Protein AF-A0A968Z7A0-F1 (afdb_monomer_lite)

Sequence (85 aa):
MTYLILLAIGFAMLLASIRIREEVLVIATTVTGLVFLVWGFALTPASLQLIVEVPLVIVAFPVCIRCLVVSKVSDLLSKADLMQK

Secondary structure (DSSP, 8-state):
-HHHHHHHHHHHHHHHHHH---HHHHHHHHHHHHHHHHHHHHTS-HHHHHHHHHHHHHHHHHHHHHHHHHHHHHHHHHHHHHH--

Foldseek 3Di:
DVLVVLQVVLLVLLVVLVVDPDLVSSVVSNVVSVVSNVVSLVPDPPVCNVVSVVVVVVSVVVSVVVNVVSVVVVVVVVVVVVVVD

Structure (mmCIF, N/CA/C/O backbone):
data_AF-A0A968Z7A0-F1
#
_entry.id   AF-A0A968Z7A0-F1
#
loop_
_atom_site.group_PDB
_atom_site.id
_atom_site.type_symbol
_atom_site.label_atom_id
_atom_site.label_alt_id
_atom_site.label_comp_id
_atom_site.label_asym_id
_atom_site.label_entity_id
_atom_site.label_seq_id
_atom_site.pdbx_PDB_ins_code
_atom_site.Cartn_x
_atom_site.Cartn_y
_atom_site.Cartn_z
_atom_site.occupancy
_atom_site.B_iso_or_equiv
_atom_site.auth_seq_id
_atom_site.auth_comp_id
_atom_site.auth_asym_id
_atom_site.auth_atom_id
_atom_site.pdbx_PDB_model_num
ATOM 1 N N . MET A 1 1 ? 4.076 7.208 -18.914 1.00 61.34 1 MET A N 1
ATOM 2 C CA . MET A 1 1 ? 3.811 8.196 -17.842 1.00 61.34 1 MET A CA 1
ATOM 3 C C . MET A 1 1 ? 2.582 7.834 -17.016 1.00 61.34 1 MET A C 1
ATOM 5 O O . MET A 1 1 ? 2.636 7.931 -15.801 1.00 61.34 1 MET A O 1
ATOM 9 N N . THR A 1 2 ? 1.509 7.342 -17.637 1.00 74.25 2 THR A N 1
ATOM 10 C CA . THR A 1 2 ? 0.277 6.880 -16.968 1.00 74.25 2 THR A CA 1
ATOM 11 C C . THR A 1 2 ? 0.494 5.778 -15.924 1.00 74.25 2 THR A C 1
ATOM 13 O O . THR A 1 2 ? -0.166 5.793 -14.892 1.00 74.25 2 THR A O 1
ATOM 16 N N . TYR A 1 3 ? 1.454 4.871 -16.138 1.00 72.25 3 TYR A N 1
ATOM 17 C CA . TYR A 1 3 ? 1.769 3.795 -15.189 1.00 72.25 3 TYR A CA 1
ATOM 18 C C . TYR A 1 3 ? 2.241 4.320 -13.820 1.00 72.25 3 TYR A C 1
ATOM 20 O O . TYR A 1 3 ? 1.785 3.821 -12.800 1.00 72.25 3 TYR A O 1
ATOM 28 N N . LEU A 1 4 ? 3.063 5.379 -13.775 1.00 70.62 4 LEU A N 1
ATOM 29 C CA . LEU A 1 4 ? 3.497 6.002 -12.512 1.00 70.62 4 LEU A CA 1
ATOM 30 C C . LEU A 1 4 ? 2.323 6.614 -11.744 1.00 70.62 4 LEU A C 1
ATOM 32 O O . LEU A 1 4 ? 2.296 6.559 -10.520 1.00 70.62 4 LEU A O 1
ATOM 36 N N . ILE A 1 5 ? 1.350 7.177 -12.464 1.00 77.44 5 ILE A N 1
ATOM 37 C CA . ILE A 1 5 ? 0.166 7.808 -11.872 1.00 77.44 5 ILE A CA 1
ATOM 38 C C . ILE A 1 5 ? -0.741 6.741 -11.247 1.00 77.44 5 ILE A C 1
ATOM 40 O O . ILE A 1 5 ? -1.152 6.892 -10.102 1.00 77.44 5 ILE A O 1
ATOM 44 N N . LEU A 1 6 ? -0.997 5.638 -11.961 1.00 75.00 6 LEU A N 1
ATOM 45 C CA . LEU A 1 6 ? -1.741 4.479 -11.446 1.00 75.00 6 LEU A CA 1
ATOM 46 C C . LEU A 1 6 ? -1.103 3.920 -10.169 1.00 75.00 6 LEU A C 1
ATOM 48 O O . LEU A 1 6 ? -1.795 3.630 -9.195 1.00 75.00 6 LEU A O 1
ATOM 52 N N . LEU A 1 7 ? 0.224 3.826 -10.167 1.00 73.06 7 LEU A N 1
ATOM 53 C CA . LEU A 1 7 ? 0.989 3.281 -9.057 1.00 73.06 7 LEU A CA 1
ATOM 54 C C . LEU A 1 7 ? 0.982 4.221 -7.843 1.00 73.06 7 LEU A C 1
ATOM 56 O O . LEU A 1 7 ? 0.744 3.777 -6.721 1.00 73.06 7 LEU A O 1
ATOM 60 N N . ALA A 1 8 ? 1.133 5.529 -8.069 1.00 78.62 8 ALA A N 1
ATOM 61 C CA . ALA A 1 8 ? 1.006 6.546 -7.029 1.00 78.62 8 ALA A CA 1
ATOM 62 C C . ALA A 1 8 ? -0.411 6.594 -6.429 1.00 78.62 8 ALA A C 1
ATOM 64 O O . ALA A 1 8 ? -0.554 6.712 -5.215 1.00 78.62 8 ALA A O 1
ATOM 65 N N . ILE A 1 9 ? -1.455 6.455 -7.254 1.00 82.31 9 ILE A N 1
ATOM 66 C CA . ILE A 1 9 ? -2.854 6.404 -6.802 1.00 82.31 9 ILE A CA 1
ATOM 67 C C . ILE A 1 9 ? -3.115 5.149 -5.967 1.00 82.31 9 ILE A C 1
ATOM 69 O O . ILE A 1 9 ? -3.697 5.249 -4.888 1.00 82.31 9 ILE A O 1
ATOM 73 N N . GLY A 1 10 ? -2.656 3.982 -6.427 1.00 77.44 10 GLY A N 1
ATOM 74 C CA . GLY A 1 10 ? -2.789 2.735 -5.673 1.00 77.44 10 GLY A CA 1
ATOM 75 C C . GLY A 1 10 ? -2.097 2.823 -4.310 1.00 77.44 10 GLY A C 1
ATOM 76 O O . GLY A 1 10 ? -2.680 2.467 -3.288 1.00 77.44 10 GLY A O 1
ATOM 77 N N . PHE A 1 11 ? -0.901 3.413 -4.267 1.00 76.00 11 PHE A N 1
ATOM 78 C CA . PHE A 1 11 ? -0.169 3.652 -3.024 1.00 76.00 11 PHE A CA 1
ATOM 79 C C . PHE A 1 11 ? -0.876 4.646 -2.095 1.00 76.00 11 PHE A C 1
ATOM 81 O O . PHE A 1 11 ? -0.984 4.411 -0.891 1.00 76.00 11 PHE A O 1
ATOM 88 N N . ALA A 1 12 ? -1.405 5.739 -2.647 1.00 80.25 12 ALA A N 1
ATOM 89 C CA . ALA A 1 12 ? -2.169 6.726 -1.895 1.00 80.25 12 ALA A CA 1
ATOM 90 C C . ALA A 1 12 ? -3.444 6.118 -1.292 1.00 80.25 12 ALA A C 1
ATOM 92 O O . ALA A 1 12 ? -3.767 6.413 -0.144 1.00 80.25 12 ALA A O 1
ATOM 93 N N . MET A 1 13 ? -4.131 5.226 -2.016 1.00 80.50 13 MET A N 1
ATOM 94 C CA . MET A 1 13 ? -5.275 4.484 -1.479 1.00 80.50 13 MET A CA 1
ATOM 95 C C . MET A 1 13 ? -4.878 3.556 -0.331 1.00 80.50 13 MET A C 1
ATOM 97 O O . MET A 1 13 ? -5.569 3.524 0.686 1.00 80.50 13 MET A O 1
ATOM 101 N N . LEU A 1 14 ? -3.751 2.847 -0.451 1.00 76.12 14 LEU A N 1
ATOM 102 C CA . LEU A 1 14 ? -3.246 1.997 0.630 1.00 76.12 14 LEU A CA 1
ATOM 103 C C . LEU A 1 14 ? -2.889 2.807 1.887 1.00 76.12 14 LEU A C 1
ATOM 105 O O . LEU A 1 14 ? -3.230 2.410 2.998 1.00 76.12 14 LEU A O 1
ATOM 109 N N . LEU A 1 15 ? -2.263 3.974 1.728 1.00 75.00 15 LEU A N 1
ATOM 110 C CA . LEU A 1 15 ? -1.987 4.896 2.835 1.00 75.00 15 LEU A CA 1
ATOM 111 C C . LEU A 1 15 ? -3.262 5.498 3.436 1.00 75.00 15 LEU A C 1
ATOM 113 O O . LEU A 1 15 ? -3.35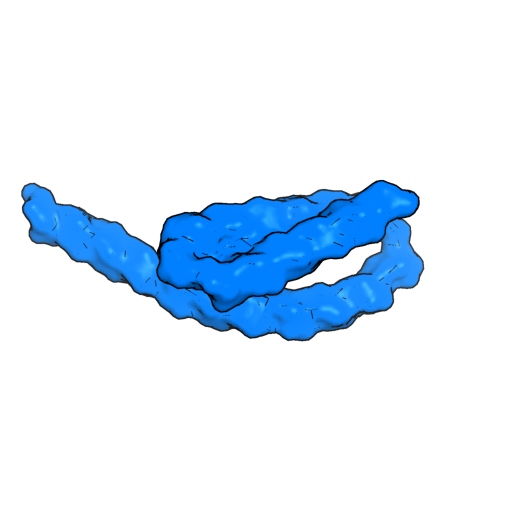3 5.653 4.654 1.00 75.00 15 LEU A O 1
ATOM 117 N N . ALA A 1 16 ? -4.251 5.824 2.602 1.00 76.31 16 ALA A N 1
ATOM 118 C CA . ALA A 1 16 ? -5.538 6.340 3.053 1.00 76.31 16 ALA A CA 1
ATOM 119 C C . ALA A 1 16 ? -6.309 5.293 3.867 1.00 76.31 16 ALA A C 1
ATOM 121 O O . ALA A 1 16 ? -6.871 5.630 4.909 1.00 76.31 16 ALA A O 1
ATOM 122 N N . SER A 1 17 ? -6.253 4.022 3.456 1.00 71.25 17 SER A N 1
ATOM 123 C CA . SER A 1 17 ? -6.843 2.887 4.176 1.00 71.25 17 SER A CA 1
ATOM 124 C C . SER A 1 17 ? -6.376 2.805 5.635 1.00 71.25 17 SER A C 1
ATOM 126 O O . SER A 1 17 ? -7.188 2.565 6.524 1.00 71.25 17 SER A O 1
ATOM 128 N N . ILE A 1 18 ? -5.110 3.128 5.926 1.00 69.62 18 ILE A N 1
ATOM 129 C CA . ILE A 1 18 ? -4.565 3.100 7.297 1.00 69.62 18 ILE A CA 1
ATOM 130 C C . ILE A 1 18 ? -5.255 4.118 8.227 1.00 69.62 18 ILE A C 1
ATOM 132 O O . ILE A 1 18 ? -5.284 3.918 9.444 1.00 69.62 18 ILE A O 1
ATOM 136 N N . ARG A 1 19 ? -5.808 5.216 7.690 1.00 71.25 19 ARG A N 1
ATOM 137 C CA . ARG A 1 19 ? -6.500 6.250 8.483 1.00 71.25 19 ARG A CA 1
ATOM 138 C C . ARG A 1 19 ? -7.999 6.003 8.655 1.00 71.25 19 ARG A C 1
ATOM 140 O O . ARG A 1 19 ? -8.622 6.688 9.467 1.00 71.25 19 ARG A O 1
ATOM 147 N N . ILE A 1 20 ? -8.582 5.069 7.910 1.00 75.94 20 ILE A N 1
ATOM 148 C CA . ILE A 1 20 ? -10.018 4.796 7.942 1.00 75.94 20 ILE A CA 1
ATOM 149 C C . ILE A 1 20 ? -10.337 3.895 9.145 1.00 75.94 20 ILE A C 1
ATOM 151 O O . ILE A 1 20 ? -9.650 2.910 9.395 1.00 75.94 20 ILE A O 1
ATOM 155 N N . ARG A 1 21 ? -11.378 4.248 9.914 1.00 70.25 21 ARG A N 1
ATOM 156 C CA . ARG A 1 21 ? -11.848 3.459 11.072 1.00 70.25 21 ARG A CA 1
ATOM 157 C C . ARG A 1 21 ? -12.955 2.462 10.729 1.00 70.25 21 ARG A C 1
ATOM 159 O O . ARG A 1 21 ? -13.181 1.538 11.499 1.00 70.25 21 ARG A O 1
ATOM 166 N N . GLU A 1 22 ? -13.645 2.657 9.610 1.00 77.50 22 GLU A N 1
ATOM 167 C CA . GLU A 1 22 ? -14.724 1.776 9.164 1.00 77.50 22 GLU A CA 1
ATOM 168 C C . GLU A 1 22 ? -14.163 0.517 8.500 1.00 77.50 22 GLU A C 1
ATOM 170 O O . GLU A 1 22 ? -13.482 0.594 7.479 1.00 77.50 22 GLU A O 1
ATOM 175 N N . GLU A 1 23 ? -14.480 -0.650 9.058 1.00 72.44 23 GLU A N 1
ATOM 176 C CA . GLU A 1 23 ? -13.921 -1.943 8.639 1.00 72.44 23 GLU A CA 1
ATOM 177 C C . GLU A 1 23 ? -14.234 -2.271 7.172 1.00 72.44 23 GLU A C 1
ATOM 179 O O . GLU A 1 23 ? -13.351 -2.662 6.408 1.00 72.44 23 GLU A O 1
ATOM 184 N N . VAL A 1 24 ? -15.480 -2.036 6.750 1.00 76.56 24 VAL A N 1
ATOM 185 C CA . VAL A 1 24 ? -15.935 -2.275 5.372 1.00 76.56 24 VAL A CA 1
ATOM 186 C C . VAL A 1 24 ? -15.201 -1.361 4.392 1.00 76.56 24 VAL A C 1
ATOM 188 O O . VAL A 1 24 ? -14.734 -1.806 3.341 1.00 76.56 24 VAL A O 1
ATOM 191 N N . LEU A 1 25 ? -15.049 -0.085 4.754 1.00 77.25 25 LEU A N 1
ATOM 192 C CA . LEU A 1 25 ? -14.376 0.902 3.921 1.00 77.25 25 LEU A CA 1
ATOM 193 C C . LEU A 1 25 ? -12.868 0.614 3.836 1.00 77.25 25 LEU A C 1
ATOM 195 O O . LEU A 1 25 ? -12.279 0.763 2.766 1.00 77.25 25 LEU A O 1
ATOM 199 N N . VAL A 1 26 ? -12.244 0.126 4.916 1.00 79.75 26 VAL A N 1
ATOM 200 C CA . VAL A 1 26 ? -10.845 -0.338 4.921 1.00 79.75 26 VAL A CA 1
ATOM 201 C C . VAL A 1 26 ? -10.641 -1.478 3.927 1.00 79.75 26 VAL A C 1
ATOM 203 O O . VAL A 1 26 ? -9.704 -1.406 3.131 1.00 79.75 26 VAL A O 1
ATOM 206 N N . ILE A 1 27 ? -11.507 -2.499 3.932 1.00 77.31 27 ILE A N 1
ATOM 207 C CA . ILE A 1 27 ? -11.399 -3.660 3.029 1.00 77.31 27 ILE A CA 1
ATOM 208 C C . ILE A 1 27 ? -11.623 -3.231 1.574 1.00 77.31 27 ILE A C 1
ATOM 210 O O . ILE A 1 27 ? -10.825 -3.557 0.697 1.00 77.31 27 ILE A O 1
ATOM 214 N N . ALA A 1 28 ? -12.673 -2.452 1.308 1.00 80.75 28 ALA A N 1
ATOM 215 C CA . ALA A 1 28 ? -12.975 -1.984 -0.041 1.00 80.75 28 ALA A CA 1
ATOM 216 C C . ALA A 1 28 ? -11.824 -1.141 -0.615 1.00 80.75 28 ALA A C 1
ATOM 218 O O . ALA A 1 28 ? -11.372 -1.378 -1.736 1.00 80.75 28 ALA A O 1
ATOM 219 N N . THR A 1 29 ? -11.292 -0.194 0.162 1.00 80.25 29 THR A N 1
ATOM 220 C CA . THR A 1 29 ? -10.179 0.665 -0.277 1.00 80.25 29 THR A CA 1
ATOM 221 C C . THR A 1 29 ? -8.874 -0.106 -0.471 1.00 80.25 29 THR A C 1
ATOM 223 O O . THR A 1 29 ? -8.149 0.179 -1.424 1.00 80.25 29 THR A O 1
ATOM 226 N N . THR A 1 30 ? -8.590 -1.123 0.350 1.00 76.62 30 THR A N 1
ATOM 227 C CA . THR A 1 30 ? -7.400 -1.974 0.165 1.00 76.62 30 THR A CA 1
ATOM 228 C C . THR A 1 30 ? -7.494 -2.854 -1.068 1.00 76.62 30 THR A C 1
ATOM 230 O O . THR A 1 30 ? -6.538 -2.893 -1.838 1.00 76.62 30 THR A O 1
ATOM 233 N N . VAL A 1 31 ? -8.638 -3.496 -1.316 1.00 80.56 31 VAL A N 1
ATOM 234 C CA . VAL A 1 31 ? -8.846 -4.297 -2.5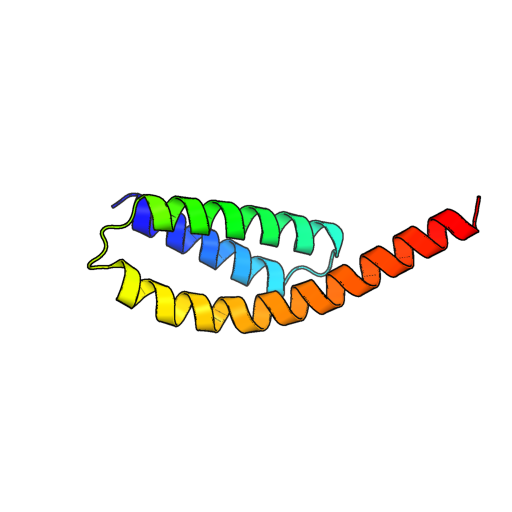34 1.00 80.56 31 VAL A CA 1
ATOM 235 C C . VAL A 1 31 ? -8.744 -3.419 -3.780 1.00 80.56 31 VAL A C 1
ATOM 237 O O . VAL A 1 31 ? -8.031 -3.763 -4.723 1.00 80.56 31 VAL A O 1
ATOM 240 N N . THR A 1 32 ? -9.386 -2.249 -3.769 1.00 82.06 32 THR A N 1
ATOM 241 C CA . THR A 1 32 ? -9.356 -1.322 -4.911 1.00 82.06 32 THR A CA 1
ATOM 242 C C . THR A 1 32 ? -7.938 -0.799 -5.168 1.00 82.06 32 THR A C 1
ATOM 244 O O . THR A 1 32 ? -7.485 -0.778 -6.313 1.00 82.06 32 THR A O 1
ATOM 247 N N . GLY A 1 33 ? -7.196 -0.458 -4.107 1.00 80.12 33 GLY A N 1
ATOM 248 C CA . GLY A 1 33 ? -5.791 -0.055 -4.192 1.00 80.12 33 GLY A CA 1
ATOM 249 C C . GLY A 1 33 ? -4.877 -1.160 -4.732 1.00 80.12 33 GLY A C 1
ATOM 250 O O . GLY A 1 33 ? -3.992 -0.878 -5.540 1.00 80.12 33 GLY A O 1
ATOM 251 N N . LEU A 1 34 ? -5.125 -2.421 -4.357 1.00 78.56 34 LEU A N 1
ATOM 252 C CA . LEU A 1 34 ? -4.370 -3.579 -4.845 1.00 78.56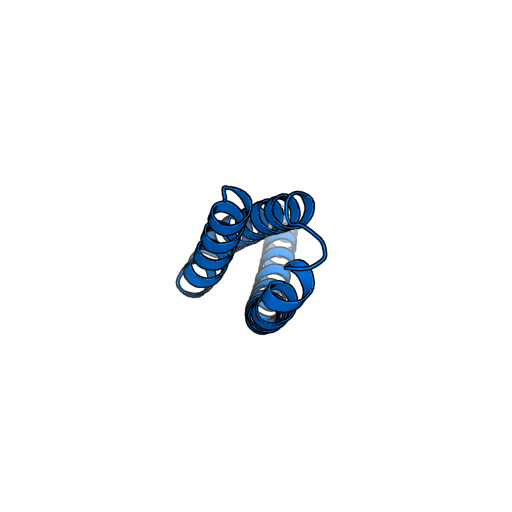 34 LEU A CA 1
ATOM 253 C C . LEU A 1 34 ? -4.588 -3.806 -6.347 1.00 78.56 34 LEU A C 1
ATOM 255 O O . LEU A 1 34 ? -3.627 -4.004 -7.085 1.00 78.56 34 LEU A O 1
ATOM 259 N N . VAL A 1 35 ? -5.839 -3.728 -6.811 1.00 81.81 35 VAL A N 1
ATOM 260 C CA . VAL A 1 35 ? -6.180 -3.871 -8.237 1.00 81.81 35 VAL A CA 1
ATOM 261 C C . VAL A 1 35 ? -5.508 -2.774 -9.063 1.00 81.81 35 VAL A C 1
ATOM 263 O O . VAL A 1 35 ? -4.898 -3.067 -10.090 1.00 81.81 35 VAL A O 1
ATOM 266 N N . PHE A 1 36 ? -5.545 -1.526 -8.586 1.00 78.56 36 PHE A N 1
ATOM 267 C CA . PHE A 1 36 ? -4.842 -0.407 -9.220 1.00 78.56 36 PHE A CA 1
ATOM 268 C C . PHE A 1 36 ? -3.326 -0.622 -9.280 1.00 78.56 36 PHE A C 1
ATOM 270 O O . PHE A 1 36 ? -2.698 -0.305 -10.290 1.00 78.56 36 PHE A O 1
ATOM 277 N N . LEU A 1 37 ? -2.741 -1.193 -8.226 1.00 75.12 37 LEU A N 1
ATOM 278 C CA . LEU A 1 37 ? -1.316 -1.506 -8.172 1.00 75.12 37 LEU A CA 1
ATOM 279 C C . LEU A 1 37 ? -0.909 -2.599 -9.152 1.00 75.12 37 LEU A C 1
ATOM 281 O O . LEU A 1 37 ? 0.064 -2.414 -9.879 1.00 75.12 37 LEU A O 1
ATOM 285 N N . VAL A 1 38 ? -1.664 -3.696 -9.212 1.00 80.62 38 VAL A N 1
ATOM 286 C CA . VAL A 1 38 ? -1.430 -4.789 -10.168 1.00 80.62 38 VAL A CA 1
ATOM 287 C C . VAL A 1 38 ? -1.545 -4.271 -11.600 1.00 80.62 38 VAL A C 1
ATOM 289 O O . VAL A 1 38 ? -0.690 -4.561 -12.436 1.00 80.62 38 VAL A O 1
ATOM 292 N N . TRP A 1 39 ? -2.554 -3.441 -11.875 1.00 79.44 39 TRP A N 1
ATOM 293 C CA . TRP A 1 39 ? -2.746 -2.846 -13.195 1.00 79.44 39 TRP A CA 1
ATOM 294 C C . TRP A 1 39 ? -1.624 -1.865 -13.558 1.00 79.44 39 TRP A C 1
ATOM 296 O O . TRP A 1 39 ? -1.134 -1.859 -14.687 1.00 79.44 39 TRP A O 1
ATOM 306 N N . GLY A 1 40 ? -1.175 -1.056 -12.594 1.00 75.75 40 GLY A N 1
ATOM 307 C CA . GLY A 1 40 ? -0.016 -0.179 -12.745 1.00 75.75 40 GLY A CA 1
ATOM 308 C C . GLY A 1 40 ? 1.258 -0.968 -13.044 1.00 75.75 40 GLY A C 1
ATOM 309 O O . GLY A 1 40 ? 1.976 -0.627 -13.983 1.00 75.75 40 GLY A O 1
ATOM 310 N N . PHE A 1 41 ? 1.499 -2.063 -12.318 1.00 71.44 41 PHE A N 1
ATOM 311 C CA . PHE A 1 41 ? 2.638 -2.958 -12.537 1.00 71.44 41 PHE A CA 1
ATOM 312 C C . PHE A 1 41 ? 2.619 -3.601 -13.923 1.00 71.44 41 PHE A C 1
ATOM 314 O O . PHE A 1 41 ? 3.638 -3.575 -14.606 1.00 71.44 41 PHE A O 1
ATOM 321 N N . ALA A 1 42 ? 1.463 -4.087 -14.381 1.00 78.06 42 ALA A N 1
ATOM 322 C CA . ALA A 1 42 ? 1.319 -4.700 -15.703 1.00 78.06 42 ALA A CA 1
ATOM 323 C C . ALA A 1 42 ? 1.670 -3.749 -16.867 1.00 78.06 42 ALA A C 1
ATOM 325 O O . ALA A 1 42 ? 2.075 -4.198 -17.936 1.00 78.06 42 ALA A O 1
ATOM 326 N N . LEU A 1 43 ? 1.533 -2.434 -16.663 1.00 76.38 43 LEU A N 1
ATOM 327 C CA . LEU A 1 43 ? 1.868 -1.392 -17.642 1.00 76.38 43 LEU A CA 1
ATOM 328 C C . LEU A 1 43 ? 3.295 -0.838 -17.487 1.00 76.38 43 LEU A C 1
ATOM 330 O O . LEU A 1 43 ? 3.709 0.006 -18.287 1.00 76.38 43 LEU A O 1
ATOM 334 N N . THR A 1 44 ? 4.034 -1.243 -16.451 1.00 74.94 44 THR A N 1
ATOM 335 C CA . THR A 1 44 ? 5.356 -0.683 -16.141 1.00 74.94 44 THR A CA 1
ATOM 336 C C . THR A 1 44 ? 6.457 -1.478 -16.856 1.00 74.94 44 THR A C 1
ATOM 338 O O . THR A 1 44 ? 6.472 -2.704 -16.776 1.00 74.94 44 THR A O 1
ATOM 341 N N . PRO A 1 45 ? 7.413 -0.826 -17.546 1.00 74.06 45 PRO A N 1
ATOM 342 C CA . PRO A 1 45 ? 8.540 -1.526 -18.159 1.00 74.06 45 PRO A CA 1
ATOM 343 C C . PRO A 1 45 ? 9.452 -2.161 -17.095 1.00 74.06 45 PRO A C 1
ATOM 345 O O . PRO A 1 45 ? 9.721 -1.548 -16.059 1.00 74.06 45 PRO A O 1
ATOM 348 N N . ALA A 1 46 ? 9.983 -3.356 -17.382 1.00 73.75 46 ALA A N 1
ATOM 349 C CA . ALA A 1 46 ? 10.759 -4.186 -16.445 1.00 73.75 46 ALA A CA 1
ATOM 350 C C . ALA A 1 46 ? 11.937 -3.455 -15.766 1.00 73.75 46 ALA A C 1
ATOM 352 O O . ALA A 1 46 ? 12.283 -3.746 -14.625 1.00 73.75 46 ALA A O 1
ATOM 353 N N . SER A 1 47 ? 12.526 -2.455 -16.430 1.00 74.06 47 SER A N 1
ATOM 354 C CA . SER A 1 47 ? 13.626 -1.644 -15.891 1.00 74.06 47 SER A CA 1
ATOM 355 C C . SER A 1 47 ? 13.225 -0.771 -14.693 1.00 74.06 47 SER A C 1
ATOM 357 O O . SER A 1 47 ? 14.053 -0.504 -13.829 1.00 74.06 47 SER A O 1
ATOM 359 N N . LEU A 1 48 ? 11.970 -0.313 -14.635 1.00 70.75 48 LEU A N 1
ATOM 360 C CA . LEU A 1 48 ? 11.438 0.511 -13.538 1.00 70.75 48 LEU A CA 1
ATOM 361 C C . LEU A 1 48 ? 10.727 -0.321 -12.469 1.00 70.75 48 LEU A C 1
ATOM 363 O O . LEU A 1 48 ? 10.548 0.154 -11.350 1.00 70.75 48 LEU A O 1
ATOM 367 N N . GLN A 1 49 ? 10.355 -1.557 -12.801 1.00 72.19 49 GLN A N 1
ATOM 368 C CA . GLN A 1 49 ? 9.645 -2.464 -11.908 1.00 72.19 49 GLN A CA 1
ATOM 369 C C . GLN A 1 49 ? 10.403 -2.666 -10.589 1.00 72.19 49 GLN A C 1
ATOM 371 O O . GLN A 1 49 ? 9.829 -2.495 -9.520 1.00 72.19 49 GLN A O 1
ATOM 376 N N . LEU A 1 50 ? 11.715 -2.901 -10.660 1.00 70.25 50 LEU A N 1
ATOM 377 C CA . LEU A 1 50 ? 12.572 -3.167 -9.499 1.00 70.25 50 LEU A CA 1
ATOM 378 C C . LEU A 1 50 ? 12.678 -1.976 -8.529 1.00 70.25 50 LEU A C 1
ATOM 380 O O . LEU A 1 50 ? 12.695 -2.157 -7.315 1.00 70.25 50 LEU A O 1
ATOM 384 N N . ILE A 1 51 ? 12.703 -0.749 -9.058 1.00 76.38 51 ILE A N 1
ATOM 385 C CA . ILE A 1 51 ? 12.787 0.485 -8.254 1.00 76.38 51 ILE A CA 1
ATOM 386 C C . ILE A 1 51 ? 11.487 0.716 -7.483 1.00 76.38 51 ILE A C 1
ATOM 388 O O . ILE A 1 51 ? 11.498 1.253 -6.378 1.00 76.38 51 ILE A O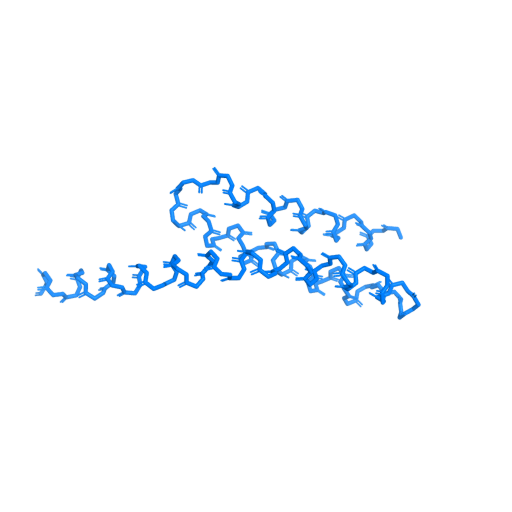 1
ATOM 392 N N . VAL A 1 52 ? 10.366 0.319 -8.075 1.00 74.19 52 VAL A N 1
ATOM 393 C CA . VAL A 1 52 ? 9.040 0.546 -7.513 1.00 74.19 52 VAL A CA 1
ATOM 394 C C . VAL A 1 52 ? 8.600 -0.604 -6.606 1.00 74.19 52 VAL A C 1
ATOM 396 O O . VAL A 1 52 ? 7.899 -0.378 -5.625 1.00 74.19 52 VAL A O 1
ATOM 399 N N . GLU A 1 53 ? 9.049 -1.826 -6.873 1.00 74.38 53 GLU A N 1
ATOM 400 C CA . GLU A 1 53 ? 8.694 -3.022 -6.108 1.00 74.38 53 GLU A CA 1
ATOM 401 C C . GLU A 1 53 ? 9.197 -2.971 -4.664 1.00 74.38 53 GLU A C 1
ATOM 403 O O . GLU A 1 53 ? 8.445 -3.278 -3.744 1.00 74.38 53 GLU A O 1
ATOM 408 N N . VAL A 1 54 ? 10.422 -2.493 -4.436 1.00 79.19 54 VAL A N 1
ATOM 409 C CA . VAL A 1 54 ? 11.001 -2.382 -3.087 1.00 79.19 54 VAL A CA 1
ATOM 410 C C . VAL A 1 54 ? 10.164 -1.490 -2.151 1.00 79.19 54 VAL A C 1
ATOM 412 O O . VAL A 1 54 ? 9.724 -1.980 -1.107 1.00 79.19 54 VAL A O 1
ATOM 415 N N . PRO A 1 55 ? 9.882 -0.210 -2.476 1.00 75.44 55 PRO A N 1
ATOM 416 C CA . PRO A 1 55 ? 9.036 0.628 -1.627 1.00 75.44 55 PRO A CA 1
ATOM 417 C C . PRO A 1 55 ? 7.594 0.114 -1.563 1.00 75.44 55 PRO A C 1
ATOM 419 O O . PRO A 1 55 ? 6.931 0.296 -0.539 1.00 75.44 55 PRO A O 1
ATOM 422 N N . LEU A 1 56 ? 7.118 -0.565 -2.614 1.00 74.56 56 LEU A N 1
ATOM 423 C CA . LEU A 1 56 ? 5.797 -1.174 -2.604 1.00 74.56 56 LEU A CA 1
ATOM 424 C C . LEU A 1 56 ? 5.686 -2.289 -1.572 1.00 74.56 56 LEU A C 1
ATOM 426 O O . LEU A 1 56 ? 4.744 -2.286 -0.788 1.00 74.56 56 LEU A O 1
ATOM 430 N N . VAL A 1 57 ? 6.651 -3.204 -1.528 1.00 75.19 57 VAL A N 1
ATOM 431 C CA . VAL A 1 57 ? 6.681 -4.298 -0.551 1.00 75.19 57 VAL A CA 1
ATOM 432 C C . VAL A 1 57 ? 6.774 -3.748 0.871 1.00 75.19 57 VAL A C 1
ATOM 434 O O . VAL A 1 57 ? 6.054 -4.216 1.753 1.00 75.19 57 VAL A O 1
ATOM 437 N N . ILE A 1 58 ? 7.591 -2.711 1.090 1.00 78.50 58 ILE A N 1
ATOM 438 C CA . ILE A 1 58 ? 7.747 -2.070 2.405 1.00 78.50 58 ILE A CA 1
ATOM 439 C C . ILE A 1 58 ? 6.415 -1.511 2.920 1.00 78.50 58 ILE A C 1
ATOM 441 O O . ILE A 1 58 ? 6.122 -1.643 4.107 1.00 78.50 58 ILE A O 1
ATOM 445 N N . VAL A 1 59 ? 5.590 -0.916 2.053 1.00 72.00 59 VAL A N 1
ATOM 446 C CA . VAL A 1 59 ? 4.285 -0.356 2.449 1.00 72.00 59 VAL A CA 1
ATOM 447 C C . VAL A 1 59 ? 3.152 -1.374 2.389 1.00 72.00 59 VAL A C 1
ATOM 449 O O . VAL A 1 59 ? 2.217 -1.289 3.185 1.00 72.00 59 VAL A O 1
ATOM 452 N N . ALA A 1 60 ? 3.251 -2.391 1.539 1.00 72.50 60 ALA A N 1
ATOM 453 C CA . ALA A 1 60 ? 2.323 -3.512 1.540 1.00 72.50 60 ALA A CA 1
ATOM 454 C C . ALA A 1 60 ? 2.409 -4.299 2.854 1.00 72.50 60 ALA A C 1
ATOM 456 O O . ALA A 1 60 ? 1.384 -4.728 3.367 1.00 72.50 60 ALA A O 1
ATOM 457 N N . PHE A 1 61 ? 3.595 -4.434 3.454 1.00 75.31 61 PHE A N 1
ATOM 458 C CA . PHE A 1 61 ? 3.787 -5.181 4.702 1.00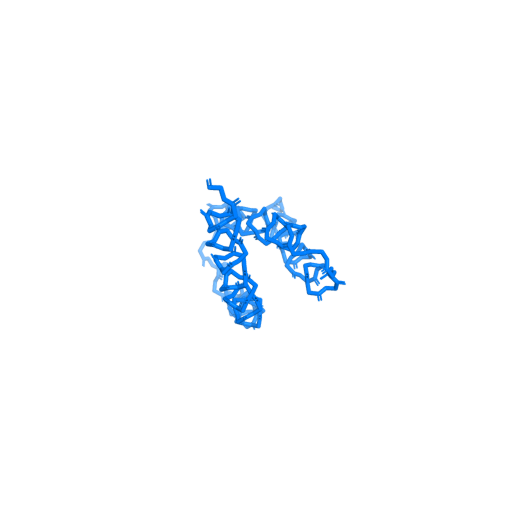 75.31 61 PHE A CA 1
ATOM 459 C C . PHE A 1 61 ? 2.885 -4.717 5.872 1.00 75.31 61 PHE A C 1
ATOM 461 O O . PHE A 1 61 ? 2.133 -5.538 6.408 1.00 75.31 61 PHE A O 1
ATOM 468 N N . PRO A 1 62 ? 2.875 -3.428 6.277 1.00 68.50 62 PRO A N 1
ATOM 469 C CA . PRO A 1 62 ? 1.998 -2.946 7.345 1.00 68.50 62 PRO A CA 1
ATOM 470 C C . PRO A 1 62 ? 0.518 -2.977 6.954 1.00 68.50 62 PRO A C 1
ATOM 472 O O . PRO A 1 62 ? -0.330 -3.250 7.806 1.00 68.50 62 PRO A O 1
ATOM 475 N N . VAL A 1 63 ? 0.199 -2.738 5.680 1.00 71.06 63 VAL A N 1
ATOM 476 C CA . VAL A 1 63 ? -1.172 -2.828 5.162 1.00 71.06 63 VAL A CA 1
ATOM 477 C C . VAL A 1 63 ? -1.689 -4.261 5.276 1.00 71.06 63 VAL A C 1
ATOM 479 O O . VAL A 1 63 ? -2.768 -4.468 5.818 1.00 71.06 63 VAL A O 1
ATOM 482 N N . CYS A 1 64 ? -0.903 -5.257 4.866 1.00 70.81 64 CYS A N 1
ATOM 483 C CA . CYS A 1 64 ? -1.258 -6.670 4.952 1.00 70.81 64 CYS A CA 1
ATOM 484 C C . CYS A 1 64 ? -1.494 -7.110 6.398 1.00 70.81 64 CYS A C 1
ATOM 486 O O . CYS A 1 64 ? -2.482 -7.787 6.662 1.00 70.81 64 CYS A O 1
ATOM 488 N N . ILE A 1 65 ? -0.653 -6.688 7.349 1.00 71.62 65 ILE A N 1
ATOM 489 C CA . ILE A 1 65 ? -0.860 -6.991 8.776 1.00 71.62 65 ILE A CA 1
ATOM 490 C C . ILE A 1 65 ? -2.187 -6.397 9.275 1.00 71.62 65 ILE A C 1
ATOM 492 O O . ILE A 1 65 ? -2.930 -7.064 9.997 1.00 71.62 65 ILE A O 1
ATOM 496 N N . ARG A 1 66 ? -2.531 -5.168 8.863 1.00 67.94 66 ARG A N 1
ATOM 497 C CA . ARG A 1 66 ? -3.816 -4.538 9.213 1.00 67.94 66 ARG A CA 1
ATOM 498 C C . ARG A 1 66 ? -5.004 -5.222 8.536 1.00 67.94 66 ARG A C 1
ATOM 500 O O . ARG A 1 66 ? -6.003 -5.467 9.207 1.00 67.94 66 ARG A O 1
ATOM 507 N N . CYS A 1 67 ? -4.887 -5.596 7.264 1.00 66.88 67 CYS A N 1
ATOM 508 C CA . CYS A 1 67 ? -5.904 -6.365 6.548 1.00 66.88 67 CYS A CA 1
ATOM 509 C C . CYS A 1 67 ? -6.134 -7.740 7.177 1.00 66.88 67 CYS A C 1
ATOM 511 O O . CYS A 1 67 ? -7.274 -8.180 7.249 1.00 66.88 67 CYS A O 1
ATOM 513 N N . LEU A 1 68 ? -5.086 -8.416 7.654 1.00 68.19 68 LEU A N 1
ATOM 514 C CA . LEU A 1 68 ? -5.197 -9.741 8.266 1.00 68.19 68 LEU A CA 1
ATOM 515 C C . LEU A 1 68 ? -5.925 -9.664 9.614 1.00 68.19 68 LEU A C 1
ATOM 517 O O . LEU A 1 68 ? -6.793 -10.489 9.887 1.00 68.19 68 LEU A O 1
ATOM 521 N N . VAL A 1 69 ? -5.647 -8.625 10.409 1.00 66.56 69 VAL A N 1
ATOM 522 C CA . VAL A 1 69 ? -6.386 -8.320 11.647 1.00 66.56 69 VAL A CA 1
ATOM 523 C C . VAL A 1 69 ? -7.859 -8.013 11.360 1.00 66.56 69 VAL A C 1
ATOM 525 O O . VAL A 1 69 ? -8.731 -8.608 11.988 1.00 66.56 69 VAL A O 1
ATOM 528 N N . VAL A 1 70 ? -8.145 -7.137 10.392 1.00 66.75 70 VAL A N 1
ATOM 529 C CA . VAL A 1 70 ? -9.520 -6.743 10.030 1.00 66.75 70 VAL A CA 1
ATOM 530 C C . VAL A 1 70 ? -10.307 -7.905 9.416 1.00 66.75 70 VAL A C 1
ATOM 532 O O . VAL A 1 70 ? -11.453 -8.140 9.791 1.00 66.75 70 VAL A O 1
ATOM 535 N N . SER A 1 71 ? -9.691 -8.686 8.528 1.00 67.19 71 SER A N 1
ATOM 536 C CA . SER A 1 71 ? -10.317 -9.861 7.908 1.00 67.19 71 SER A CA 1
ATOM 537 C C . SER A 1 71 ? -10.727 -10.898 8.959 1.00 67.19 71 SER A C 1
ATOM 539 O O . SER A 1 71 ? -11.837 -11.427 8.918 1.00 67.19 71 SER A O 1
ATOM 541 N N . LYS A 1 72 ? -9.885 -11.114 9.982 1.00 69.62 72 LYS A N 1
ATOM 542 C CA . LYS A 1 72 ? -10.203 -12.017 11.099 1.00 69.62 72 LYS A CA 1
ATOM 543 C C . LYS A 1 72 ? -11.422 -11.549 11.906 1.00 69.62 72 LYS A C 1
ATOM 545 O O . LYS A 1 72 ? -12.188 -12.387 12.375 1.00 69.62 72 LYS A O 1
ATOM 550 N N . VAL A 1 73 ? -11.591 -10.238 12.090 1.00 69.50 73 VAL A N 1
ATOM 551 C CA . VAL A 1 73 ? -12.743 -9.652 12.801 1.00 69.50 73 VAL A CA 1
ATOM 552 C C . VAL A 1 73 ? -14.020 -9.781 11.972 1.00 69.50 73 VAL A C 1
ATOM 554 O O . VAL A 1 73 ? -15.046 -10.198 12.504 1.00 69.50 73 VAL A O 1
ATOM 557 N N . SER A 1 74 ? -13.947 -9.527 10.664 1.00 67.50 74 SER A N 1
ATOM 558 C CA . SER A 1 74 ? -15.094 -9.670 9.763 1.00 67.50 74 SER A CA 1
ATOM 559 C C . SER A 1 74 ? -15.606 -11.121 9.686 1.00 67.50 74 SER A C 1
ATOM 561 O O . SER A 1 74 ? -16.815 -11.344 9.721 1.00 67.50 74 SER A O 1
ATOM 563 N N . ASP A 1 75 ? -14.713 -12.123 9.693 1.00 71.06 75 ASP A N 1
ATOM 564 C CA . ASP A 1 75 ? -15.096 -13.550 9.747 1.00 71.06 75 A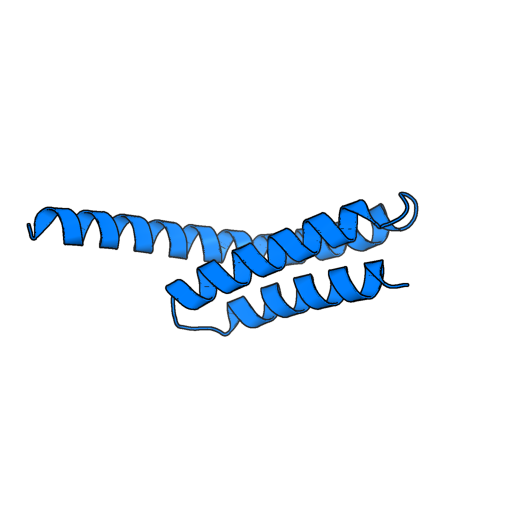SP A CA 1
ATOM 565 C C . ASP A 1 75 ? -15.816 -13.917 11.058 1.00 71.06 75 ASP A C 1
ATOM 567 O O . ASP A 1 75 ? -16.787 -14.675 11.054 1.00 71.06 75 ASP A O 1
ATOM 571 N N . LEU A 1 76 ? -15.376 -13.346 12.187 1.00 76.38 76 LEU A N 1
ATOM 572 C CA . LEU A 1 76 ? -16.024 -13.536 13.488 1.00 76.38 76 LEU A CA 1
ATOM 573 C C . LEU A 1 76 ? -17.410 -12.893 13.532 1.00 76.38 76 LEU A C 1
ATOM 575 O O . LEU A 1 76 ? -18.336 -13.498 14.067 1.00 76.38 76 LEU A O 1
ATOM 579 N N . LEU A 1 77 ? -17.559 -11.702 12.953 1.00 73.38 77 LEU A N 1
ATOM 580 C CA . LEU A 1 77 ? -18.837 -10.997 12.894 1.00 73.38 77 LEU A CA 1
ATOM 581 C C . LEU A 1 77 ? -19.829 -11.727 11.978 1.00 73.38 77 LEU A C 1
ATOM 583 O O . LEU A 1 77 ? -20.976 -11.922 12.360 1.00 73.38 77 LEU A O 1
ATOM 587 N N . SER A 1 78 ? -19.361 -12.246 10.838 1.00 76.94 78 SER A N 1
ATOM 588 C CA . SER A 1 78 ? -20.155 -13.102 9.944 1.00 76.94 78 SER A CA 1
ATOM 589 C C . SER A 1 78 ? -20.621 -14.394 10.633 1.00 76.94 78 SER A C 1
ATOM 591 O O . SER A 1 78 ? -21.790 -14.770 10.542 1.00 76.94 78 SER A O 1
ATOM 593 N N . LYS A 1 79 ? -19.742 -15.052 11.405 1.00 80.69 79 LYS A N 1
ATOM 594 C CA . LYS A 1 79 ? -20.120 -16.216 12.227 1.00 80.69 79 LYS A CA 1
ATOM 595 C C . LYS A 1 79 ? -21.090 -15.872 13.355 1.00 80.69 79 LYS A C 1
ATOM 597 O O . LYS A 1 79 ? -21.935 -16.700 13.679 1.00 80.69 79 LYS A O 1
ATOM 602 N N . ALA A 1 80 ? -20.967 -14.694 13.963 1.00 78.31 80 ALA A N 1
ATOM 603 C CA . ALA A 1 80 ? -21.872 -14.249 15.018 1.00 78.31 80 ALA A CA 1
ATOM 604 C C . ALA A 1 80 ? -23.284 -13.974 14.477 1.00 78.31 80 ALA A C 1
ATOM 606 O O . ALA A 1 80 ? -24.257 -14.386 15.103 1.00 78.31 80 ALA A O 1
ATOM 607 N N . ASP A 1 81 ? -23.392 -13.359 13.297 1.00 76.88 81 ASP A N 1
ATOM 608 C CA . ASP A 1 81 ? -24.673 -13.112 12.620 1.00 76.88 81 ASP A CA 1
ATOM 609 C C . ASP A 1 81 ? -25.378 -14.435 12.254 1.00 76.88 81 ASP A C 1
ATOM 611 O O . ASP A 1 81 ? -26.573 -14.610 12.482 1.00 76.88 81 ASP A O 1
ATOM 615 N N . LEU A 1 82 ? -24.604 -15.434 11.811 1.00 77.88 82 LEU A N 1
ATOM 616 C CA . LEU A 1 82 ? -25.079 -16.800 11.551 1.00 77.88 82 LEU A CA 1
ATOM 617 C C . LEU A 1 82 ? -25.578 -17.547 12.798 1.00 77.88 82 LEU A C 1
ATOM 619 O O . LEU A 1 82 ? -26.388 -18.453 12.659 1.00 77.88 82 LEU A O 1
ATOM 623 N N . MET A 1 83 ? -25.105 -17.195 13.997 1.00 76.44 83 MET A N 1
ATOM 624 C CA . MET A 1 83 ? -25.543 -17.810 15.262 1.00 76.44 83 MET A CA 1
ATOM 625 C C . MET A 1 83 ? -26.800 -17.144 15.846 1.00 76.44 83 MET A C 1
ATOM 627 O O . MET A 1 83 ? -27.392 -17.669 16.787 1.00 76.44 83 MET A O 1
ATOM 631 N N . GLN A 1 84 ? -27.193 -15.978 15.325 1.00 74.31 84 GLN A N 1
ATOM 632 C CA . GLN A 1 84 ? -28.383 -15.231 15.747 1.00 74.31 84 GLN A CA 1
ATOM 633 C C . GLN A 1 84 ? -29.657 -15.626 14.981 1.00 74.31 84 GLN A C 1
ATOM 635 O O . GLN A 1 84 ? -30.737 -15.159 15.348 1.00 74.31 84 GLN A O 1
ATOM 640 N N . LYS A 1 85 ? -29.542 -16.464 13.947 1.00 64.31 85 LYS A N 1
ATOM 641 C CA . LYS A 1 85 ? -30.636 -16.908 13.077 1.00 64.31 85 LYS A CA 1
ATOM 642 C C . LYS A 1 85 ? -30.904 -18.399 13.232 1.00 64.31 85 LYS A C 1
ATOM 644 O O . LYS A 1 85 ? -32.098 -18.765 13.160 1.00 64.31 85 LYS A O 1
#

Radius of gyration: 15.44 Å; chains: 1; bounding box: 44×26×34 Å

pLDDT: mean 74.57, std 4.4, range [61.34, 82.31]